Protein AF-A0ABD3ZC50-F1 (afdb_monomer_lite)

Organism: NCBI:txid910996

Radius of gyration: 22.33 Å; chains: 1; bounding box: 32×46×67 Å

Structure (mmCIF, N/CA/C/O backbone):
data_AF-A0ABD3ZC50-F1
#
_entry.id   AF-A0ABD3ZC50-F1
#
loop_
_atom_site.group_PDB
_atom_site.id
_atom_site.type_symbol
_atom_site.label_atom_id
_atom_site.label_alt_id
_atom_site.label_comp_id
_atom_site.label_asym_id
_atom_site.label_entity_id
_atom_site.label_seq_id
_atom_site.pdbx_PDB_ins_code
_atom_site.Cartn_x
_atom_site.Cartn_y
_atom_site.Cartn_z
_atom_site.occupancy
_atom_site.B_iso_or_equiv
_atom_site.auth_seq_id
_atom_site.auth_comp_id
_atom_site.auth_asym_id
_atom_site.auth_atom_id
_atom_site.pdbx_PDB_model_num
ATOM 1 N N . MET A 1 1 ? -7.379 30.663 51.804 1.00 55.25 1 MET A N 1
ATOM 2 C CA . MET A 1 1 ? -6.835 29.500 51.074 1.00 55.25 1 MET A CA 1
ATOM 3 C C . MET A 1 1 ? -7.952 28.912 50.213 1.00 55.25 1 MET A C 1
ATOM 5 O O . MET A 1 1 ? -8.498 27.890 50.577 1.00 55.25 1 MET A O 1
ATOM 9 N N . LEU A 1 2 ? -8.355 29.612 49.142 1.00 54.66 2 LEU A N 1
ATOM 10 C CA . LEU A 1 2 ? -9.411 29.169 48.205 1.00 54.66 2 LEU A CA 1
ATOM 11 C C . LEU A 1 2 ? -8.852 28.818 46.813 1.00 54.66 2 LEU A C 1
ATOM 13 O O . LEU A 1 2 ? -9.570 28.305 45.966 1.00 54.66 2 LEU A O 1
ATOM 17 N N . GLU A 1 3 ? -7.577 29.123 46.567 1.00 60.81 3 GLU A N 1
ATOM 18 C CA . GLU A 1 3 ? -6.953 28.989 45.247 1.00 60.81 3 GLU A CA 1
ATOM 19 C C . GLU A 1 3 ? -6.513 27.549 44.955 1.00 60.81 3 GLU A C 1
ATOM 21 O O . GLU A 1 3 ? -6.451 27.152 43.797 1.00 60.81 3 GLU A O 1
ATOM 26 N N . THR A 1 4 ? -6.239 26.747 45.989 1.00 60.69 4 THR A N 1
ATOM 27 C CA . THR A 1 4 ? -5.780 25.358 45.840 1.00 60.69 4 THR A CA 1
ATOM 28 C C . THR A 1 4 ? -6.897 24.424 45.403 1.00 60.69 4 THR A C 1
ATOM 30 O O . THR A 1 4 ? -6.677 23.607 44.516 1.00 60.69 4 THR A O 1
ATOM 33 N N . ASP A 1 5 ? -8.097 24.588 45.958 1.00 66.88 5 ASP A N 1
ATOM 34 C CA . ASP A 1 5 ? -9.252 23.748 45.621 1.00 66.88 5 ASP A CA 1
ATOM 35 C C . ASP A 1 5 ? -9.752 24.083 44.210 1.00 66.88 5 ASP A C 1
ATOM 37 O O . ASP A 1 5 ? -10.068 23.201 43.417 1.00 66.88 5 ASP A O 1
ATOM 41 N N . GLN A 1 6 ? -9.703 25.368 43.847 1.00 69.81 6 GLN A N 1
ATOM 42 C CA . GLN A 1 6 ? -10.060 25.838 42.513 1.00 69.81 6 GLN A CA 1
ATOM 43 C C . GLN A 1 6 ? -9.045 25.386 41.449 1.00 69.81 6 GLN A C 1
ATOM 45 O O . GLN A 1 6 ? -9.429 25.038 40.334 1.00 69.81 6 GLN A O 1
ATOM 50 N N . ALA A 1 7 ? -7.753 25.351 41.789 1.00 75.12 7 ALA A N 1
ATOM 51 C CA . ALA A 1 7 ? -6.721 24.801 40.914 1.00 75.12 7 ALA A CA 1
ATOM 52 C C . ALA A 1 7 ? -6.851 23.277 40.756 1.00 75.12 7 ALA A C 1
ATOM 54 O O . ALA A 1 7 ? -6.588 22.759 39.671 1.00 75.12 7 ALA A O 1
ATOM 55 N N . TRP A 1 8 ? -7.295 22.577 41.804 1.00 76.00 8 TRP A N 1
ATOM 56 C CA . TRP A 1 8 ? -7.523 21.134 41.767 1.00 76.00 8 TRP A CA 1
ATOM 57 C C . TRP A 1 8 ? -8.704 20.765 40.861 1.00 76.00 8 TRP A C 1
ATOM 59 O O . TRP A 1 8 ? -8.558 19.911 39.993 1.00 76.00 8 TRP A O 1
ATOM 69 N N . GLU A 1 9 ? -9.821 21.495 40.940 1.00 78.75 9 GLU A N 1
ATOM 70 C CA . GLU A 1 9 ? -10.963 21.300 40.030 1.00 78.75 9 GLU A CA 1
ATOM 71 C C . GLU A 1 9 ? -10.614 21.557 38.554 1.00 78.75 9 GLU A C 1
ATOM 73 O O . GLU A 1 9 ? -11.159 20.924 37.646 1.00 78.75 9 GLU A O 1
ATOM 78 N N . VAL A 1 10 ? -9.730 22.524 38.283 1.00 78.94 10 VAL A N 1
ATOM 79 C CA . VAL A 1 10 ? -9.252 22.806 36.919 1.00 78.94 10 VAL A CA 1
ATOM 80 C C . VAL A 1 10 ? -8.348 21.679 36.427 1.00 78.94 10 VAL A C 1
ATOM 82 O O . VAL A 1 10 ? -8.438 21.297 35.260 1.00 78.94 10 VAL A O 1
ATOM 85 N N . PHE A 1 11 ? -7.506 21.135 37.307 1.00 77.31 11 PHE A N 1
ATOM 86 C CA . PHE A 1 11 ? -6.655 19.995 36.995 1.00 77.31 11 PHE A CA 1
ATOM 87 C C . PHE A 1 11 ? -7.489 18.749 36.669 1.0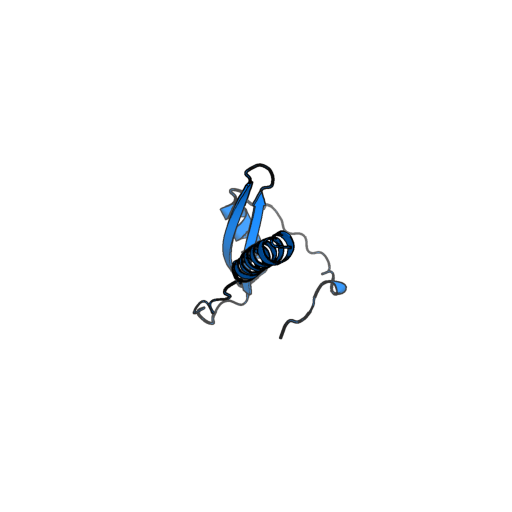0 77.31 11 PHE A C 1
ATOM 89 O O . PHE A 1 11 ? -7.284 18.160 35.611 1.00 77.31 11 PHE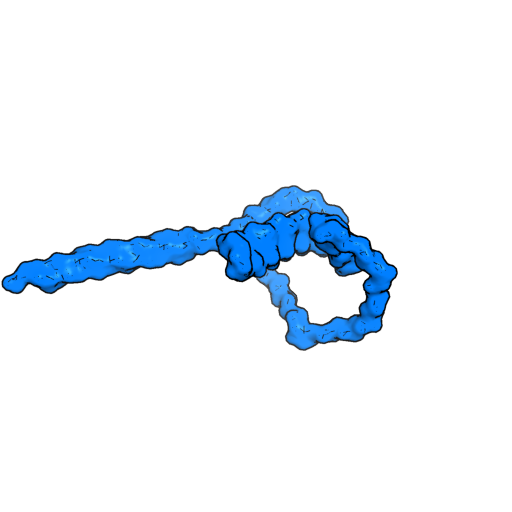 A O 1
ATOM 96 N N . GLU A 1 12 ? -8.493 18.426 37.489 1.00 80.94 12 GLU A N 1
ATOM 97 C CA . GLU A 1 12 ? -9.414 17.301 37.259 1.00 80.94 12 GLU A CA 1
ATOM 98 C C . GLU A 1 12 ? -10.156 17.431 35.919 1.00 80.94 12 GLU A C 1
ATOM 100 O O . GLU A 1 12 ? -10.206 16.488 35.134 1.00 80.94 12 GLU A O 1
ATOM 105 N N . LYS A 1 13 ? -10.645 18.631 35.574 1.00 82.19 13 LYS A N 1
ATOM 106 C CA . LYS A 1 13 ? -11.311 18.868 34.277 1.00 82.19 13 LYS A CA 1
ATOM 107 C C . LYS A 1 13 ? -10.376 18.709 33.078 1.00 82.19 13 LYS A C 1
ATOM 109 O O . LYS A 1 13 ? -10.815 18.277 32.011 1.00 82.19 13 LYS A O 1
ATOM 114 N N . LEU A 1 14 ? -9.107 19.090 33.218 1.00 80.81 14 LEU A N 1
ATOM 115 C CA . LEU A 1 14 ? -8.102 18.905 32.169 1.00 80.81 14 LEU A CA 1
ATOM 116 C C . LEU A 1 14 ? -7.712 17.432 32.022 1.00 80.81 14 LEU A C 1
ATOM 118 O O . LEU A 1 14 ? -7.523 16.967 30.898 1.00 80.81 14 LEU A O 1
ATOM 122 N N . GLU A 1 15 ? -7.629 16.710 33.136 1.00 77.75 15 GLU A N 1
ATOM 123 C CA . GLU A 1 15 ? -7.367 15.276 33.185 1.00 77.75 15 GLU A CA 1
ATOM 124 C C . GLU A 1 15 ? -8.502 14.489 32.509 1.00 77.75 15 GLU A C 1
ATOM 126 O O . GLU A 1 15 ? -8.249 13.742 31.561 1.00 77.75 15 GLU A O 1
ATOM 131 N N . ASP A 1 16 ? -9.756 14.766 32.874 1.00 77.38 16 ASP A N 1
ATOM 132 C CA . ASP A 1 16 ? -10.946 14.179 32.251 1.00 77.38 16 ASP A CA 1
ATOM 133 C C . ASP A 1 16 ? -11.010 14.467 30.746 1.00 77.38 16 ASP A C 1
ATOM 135 O O . ASP A 1 16 ? -11.322 13.580 29.947 1.00 77.38 16 ASP A O 1
ATOM 139 N N . PHE A 1 17 ? -10.673 15.690 30.318 1.00 76.25 17 PHE A N 1
ATOM 140 C CA . PHE A 1 1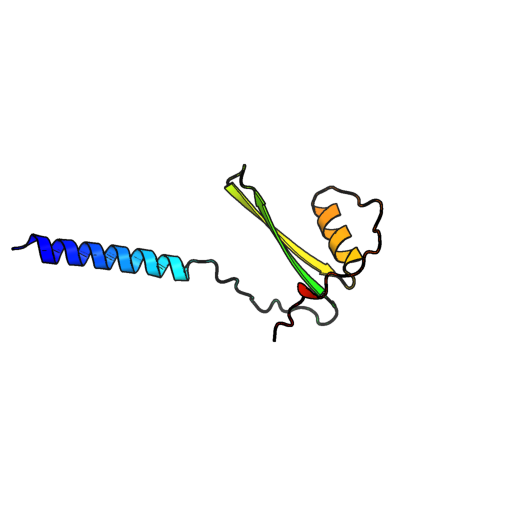7 ? -10.649 16.065 28.902 1.00 76.25 17 PHE A CA 1
ATOM 141 C C . PHE A 1 17 ? -9.518 15.374 2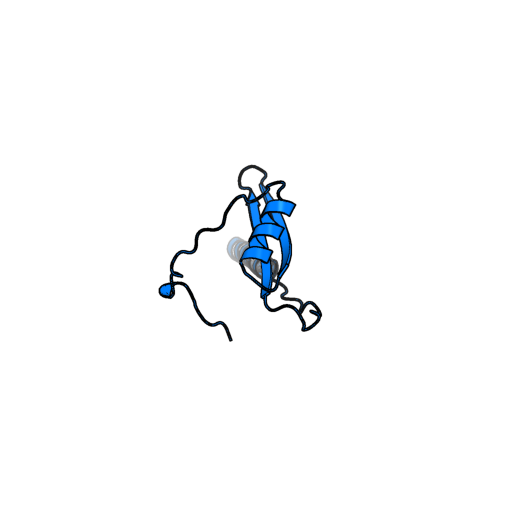8.123 1.00 76.25 17 PHE A C 1
ATOM 143 O O . PHE A 1 17 ? -9.715 14.977 26.971 1.00 76.25 17 PHE A O 1
ATOM 150 N N . TYR A 1 18 ? -8.341 15.208 28.735 1.00 72.06 18 TYR A N 1
ATOM 151 C CA . TYR A 1 18 ? -7.195 14.517 28.141 1.00 72.06 18 TYR A CA 1
ATOM 152 C C . TYR A 1 18 ? -7.430 13.001 28.035 1.00 72.06 18 TYR A C 1
ATOM 154 O O . TYR A 1 18 ? -7.141 12.405 26.994 1.00 72.06 18 TYR A O 1
ATOM 162 N N . PHE A 1 19 ? -8.010 12.368 29.060 1.00 71.69 19 PHE A N 1
ATOM 163 C CA . PHE A 1 19 ? -8.334 10.939 29.031 1.00 71.69 19 PHE A CA 1
ATOM 164 C C . PHE A 1 19 ? -9.524 10.619 28.127 1.00 71.69 19 PHE A C 1
ATOM 166 O O . PHE A 1 19 ? -9.428 9.697 27.318 1.00 71.69 19 PHE A O 1
ATOM 173 N N . SER A 1 20 ? -10.569 11.453 28.132 1.00 70.50 20 SER A N 1
ATOM 174 C CA . SER A 1 20 ? -11.684 11.335 27.179 1.00 70.50 20 SER A CA 1
ATOM 175 C C . SER A 1 20 ? -11.234 11.486 25.719 1.00 70.50 20 SER A C 1
ATOM 177 O O . SER A 1 20 ? -11.885 10.977 24.807 1.00 70.50 20 SER A O 1
ATOM 179 N N . GLN A 1 21 ? -10.123 12.193 25.470 1.00 60.88 21 GLN A N 1
ATOM 180 C CA . GLN A 1 21 ? -9.497 12.269 24.147 1.00 60.88 21 GLN A CA 1
ATOM 181 C C . GLN A 1 21 ? -8.689 11.020 23.782 1.00 60.88 21 GLN A C 1
ATOM 183 O O . GLN A 1 21 ? -8.622 10.685 22.602 1.00 60.88 21 GLN A O 1
ATOM 188 N N . LYS A 1 22 ? -8.104 10.307 24.752 1.00 56.75 22 LYS A N 1
ATOM 189 C CA . LYS A 1 22 ? -7.394 9.040 24.503 1.00 56.75 22 LYS A CA 1
ATOM 190 C C . LYS A 1 22 ? -8.347 7.930 24.051 1.00 56.75 22 LYS A C 1
ATOM 192 O O . LYS A 1 22 ? -8.010 7.199 23.118 1.00 56.75 22 LYS A O 1
ATOM 197 N N . ASP A 1 23 ? -9.554 7.891 24.611 1.00 54.94 23 ASP A N 1
ATOM 198 C CA . ASP A 1 23 ? -10.629 6.983 24.173 1.00 54.94 23 ASP A CA 1
ATOM 199 C C . ASP A 1 23 ? -11.277 7.417 22.845 1.00 54.94 23 ASP A C 1
ATOM 201 O O . ASP A 1 23 ? -11.958 6.630 22.192 1.00 54.94 23 ASP A O 1
ATOM 205 N N . LYS A 1 24 ? -11.021 8.663 22.418 1.00 49.22 24 LYS A N 1
ATOM 206 C CA . LYS A 1 24 ? -11.307 9.201 21.078 1.00 49.22 24 LYS A CA 1
ATOM 207 C C . LYS A 1 24 ? -10.069 9.282 20.186 1.00 49.22 24 LYS A C 1
ATOM 209 O O . LYS A 1 24 ? -10.078 9.983 19.172 1.00 49.22 24 LYS A O 1
ATOM 214 N N . SER A 1 25 ? -9.021 8.511 20.478 1.00 45.88 25 SER A N 1
ATOM 215 C CA . SER A 1 25 ? -8.333 7.925 19.334 1.00 45.88 25 SER A CA 1
ATOM 216 C C . SER A 1 25 ? -9.416 7.182 18.547 1.00 45.88 25 SER A C 1
ATOM 218 O O . SER A 1 25 ? -10.291 6.582 19.176 1.00 45.88 25 SER A O 1
ATOM 220 N N . PRO A 1 26 ? -9.453 7.228 17.206 1.00 49.06 26 PRO A N 1
ATOM 221 C CA . PRO A 1 26 ? -10.104 6.140 16.523 1.00 49.06 26 PRO A CA 1
ATOM 222 C C . PRO A 1 26 ? -9.355 4.913 17.035 1.00 49.06 26 PRO A C 1
ATOM 224 O O . PRO A 1 26 ? -8.250 4.608 16.573 1.00 49.06 26 PRO A O 1
ATOM 227 N N . SER A 1 27 ? -9.952 4.217 18.016 1.00 45.09 27 SER A N 1
ATOM 228 C CA . SER A 1 27 ? -9.861 2.780 18.054 1.00 45.09 27 SER A CA 1
ATOM 229 C C . SER A 1 27 ? -9.964 2.439 16.588 1.00 45.09 27 SER A C 1
ATOM 231 O O . SER A 1 27 ? -10.887 2.852 15.876 1.00 45.09 27 SER A O 1
ATOM 233 N N . THR A 1 28 ? -8.894 1.855 16.068 1.00 49.31 28 THR A N 1
ATOM 234 C CA . THR A 1 28 ? -9.052 1.094 14.857 1.00 49.31 28 THR A CA 1
ATOM 235 C C . THR A 1 28 ? -10.052 0.047 15.298 1.00 49.31 28 THR A C 1
ATOM 237 O O . THR A 1 28 ? -9.675 -0.978 15.856 1.00 49.31 28 THR A O 1
ATOM 240 N N . ASP A 1 29 ? -11.334 0.387 15.171 1.00 42.84 29 ASP A N 1
ATOM 241 C CA . ASP A 1 29 ? -12.430 -0.523 15.101 1.00 42.84 29 ASP A CA 1
ATOM 242 C C . ASP A 1 29 ? -12.035 -1.321 13.879 1.00 42.84 29 ASP A C 1
ATOM 244 O O . ASP A 1 29 ? -12.405 -1.050 12.737 1.00 42.84 29 ASP A O 1
ATOM 248 N N . VAL A 1 30 ? -11.242 -2.351 14.153 1.00 52.91 30 VAL A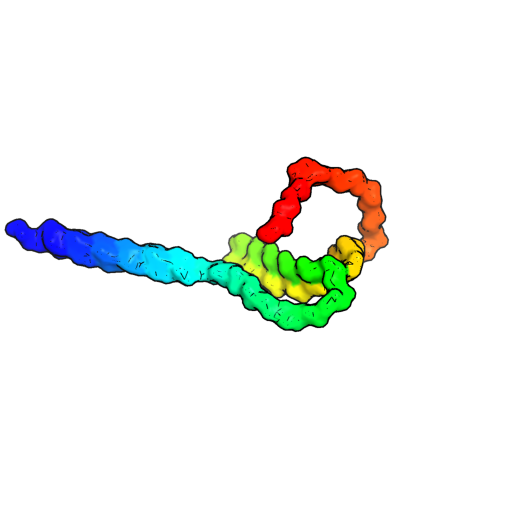 N 1
ATOM 249 C CA . VAL A 1 30 ? -11.382 -3.631 13.514 1.00 52.91 30 VAL A CA 1
ATOM 250 C C . VAL A 1 30 ? -12.797 -4.065 13.887 1.00 52.91 30 VAL A C 1
ATOM 252 O O . VAL A 1 30 ? -13.015 -4.993 14.656 1.00 52.91 30 VAL A O 1
ATOM 255 N N . THR A 1 31 ? -13.792 -3.346 13.358 1.00 45.12 31 THR A N 1
ATOM 256 C CA . THR A 1 31 ? -15.052 -3.951 13.009 1.00 45.12 31 THR A CA 1
ATOM 257 C C . THR A 1 31 ? -14.611 -5.203 12.272 1.00 45.12 31 THR A C 1
ATOM 259 O O . THR A 1 31 ? -13.829 -5.096 11.315 1.00 45.12 31 THR A O 1
ATOM 262 N N . PRO A 1 32 ? -14.970 -6.404 12.751 1.00 50.81 32 PRO A N 1
ATOM 263 C CA . PRO A 1 32 ? -14.790 -7.583 11.942 1.00 50.81 32 PRO A CA 1
ATOM 264 C C . PRO A 1 32 ? -15.717 -7.355 10.754 1.00 50.81 32 PRO A C 1
ATOM 266 O O . PRO A 1 32 ? -16.905 -7.662 10.803 1.00 50.81 32 PRO A O 1
ATOM 269 N N . ILE A 1 33 ? -15.182 -6.706 9.712 1.00 53.06 33 ILE A N 1
ATOM 270 C CA . ILE A 1 33 ? -15.788 -6.632 8.398 1.00 53.06 33 ILE A CA 1
ATOM 271 C C . ILE A 1 33 ? -16.16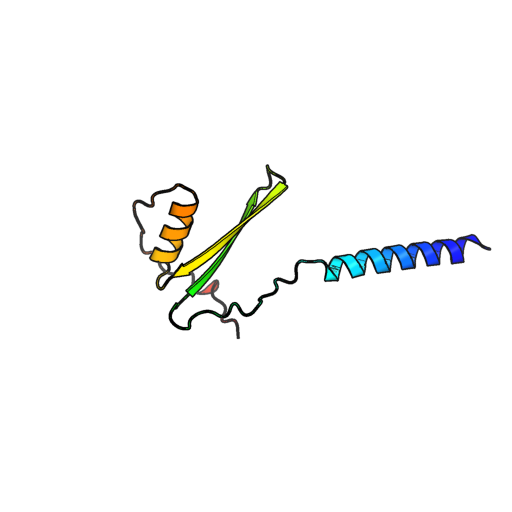2 -8.072 8.126 1.00 53.06 33 ILE A C 1
ATOM 273 O O . ILE A 1 33 ? -15.281 -8.938 8.122 1.00 53.06 33 ILE A O 1
ATOM 277 N N . SER A 1 34 ? -17.460 -8.319 7.971 1.00 57.31 34 SER A N 1
ATOM 278 C CA . SER A 1 34 ? -18.019 -9.572 7.494 1.00 57.31 34 SER A CA 1
ATOM 279 C C . SER A 1 34 ? -17.391 -9.839 6.129 1.00 57.31 34 SER A C 1
ATOM 281 O O . SER A 1 34 ? -17.859 -9.416 5.074 1.00 57.31 34 SER A O 1
ATOM 283 N N . THR A 1 35 ? -16.206 -10.432 6.160 1.00 53.59 35 THR A N 1
ATOM 284 C CA . THR A 1 35 ? -15.364 -10.602 4.994 1.00 53.59 35 THR A CA 1
ATOM 285 C C . THR A 1 35 ? -15.791 -11.933 4.397 1.00 53.59 35 THR A C 1
ATOM 287 O O . THR A 1 35 ? -15.717 -12.947 5.091 1.00 53.59 35 THR A O 1
ATOM 290 N N . PRO A 1 36 ? -16.282 -11.974 3.143 1.00 56.75 36 PRO A N 1
ATOM 291 C CA . PRO A 1 36 ? -16.424 -13.239 2.440 1.00 56.75 36 PRO A CA 1
ATOM 292 C C . PRO A 1 36 ? -15.076 -13.962 2.504 1.00 56.75 36 PRO A C 1
ATOM 294 O O . PRO A 1 36 ? -14.042 -13.359 2.211 1.00 56.75 36 PRO A O 1
ATOM 297 N N . ALA A 1 37 ? -15.106 -15.221 2.937 1.00 62.59 37 ALA A N 1
ATOM 298 C CA . ALA A 1 37 ? -13.949 -16.025 3.341 1.00 62.59 37 ALA A CA 1
ATOM 299 C C . ALA A 1 37 ? -12.940 -16.343 2.216 1.00 62.59 37 ALA A C 1
ATOM 301 O O . ALA A 1 37 ? -12.023 -17.130 2.426 1.00 62.59 37 ALA A O 1
ATOM 302 N N . ASP A 1 38 ? -13.111 -15.761 1.029 1.00 76.31 38 ASP A N 1
ATOM 303 C CA . ASP A 1 38 ? -12.458 -16.207 -0.203 1.00 76.31 38 ASP A CA 1
ATOM 304 C C . ASP A 1 38 ? -11.206 -15.395 -0.586 1.00 76.31 38 ASP A C 1
ATOM 306 O O . ASP A 1 38 ? -10.511 -15.737 -1.532 1.00 76.31 38 ASP A O 1
ATOM 310 N N . ALA A 1 39 ? -10.878 -14.322 0.145 1.00 69.38 39 ALA A N 1
ATOM 311 C CA . ALA A 1 39 ? -9.685 -13.517 -0.137 1.00 69.38 39 ALA A CA 1
ATOM 312 C C . ALA A 1 39 ? -8.517 -13.887 0.788 1.00 69.38 39 ALA A C 1
ATOM 314 O O . ALA A 1 39 ? -8.660 -13.896 2.013 1.00 69.38 39 ALA A O 1
ATOM 315 N N . ARG A 1 40 ? -7.325 -14.118 0.216 1.00 80.75 40 ARG A N 1
ATOM 316 C CA . ARG A 1 40 ? -6.123 -14.467 1.005 1.00 80.75 40 ARG A CA 1
ATOM 317 C C . ARG A 1 40 ? -5.584 -13.299 1.835 1.00 80.75 40 ARG A C 1
ATOM 319 O O . ARG A 1 40 ? -5.015 -13.521 2.904 1.00 80.75 40 ARG A O 1
ATOM 326 N N . TYR A 1 41 ? -5.717 -12.071 1.338 1.00 80.62 41 TYR A N 1
ATOM 327 C CA . TYR A 1 41 ? -5.199 -10.875 1.992 1.00 80.62 41 TYR A CA 1
ATOM 328 C C . TYR A 1 41 ? -6.267 -9.779 2.063 1.00 80.62 41 TYR A C 1
ATOM 330 O O . TYR A 1 41 ? -6.845 -9.386 1.048 1.00 80.62 41 TYR A O 1
ATOM 338 N N . ASN A 1 42 ? -6.457 -9.235 3.265 1.00 80.75 42 ASN A N 1
ATOM 339 C CA . ASN A 1 42 ? -7.177 -7.985 3.495 1.00 80.75 42 ASN A CA 1
ATOM 340 C C . ASN A 1 42 ? -6.155 -6.864 3.668 1.00 80.75 42 ASN A C 1
ATOM 342 O O . ASN A 1 42 ? -5.198 -7.018 4.430 1.00 80.75 42 ASN A O 1
ATOM 346 N N . VAL A 1 43 ? -6.338 -5.755 2.955 1.00 79.06 43 VAL A N 1
ATOM 347 C CA . VAL A 1 43 ? -5.362 -4.664 2.931 1.00 79.06 43 VAL A CA 1
ATOM 348 C C . VAL A 1 43 ? -6.059 -3.344 3.216 1.00 79.06 43 VAL A C 1
ATOM 350 O O . VAL A 1 43 ? -7.014 -2.974 2.538 1.00 79.06 43 VAL A O 1
ATOM 353 N N . LYS A 1 44 ? -5.545 -2.633 4.221 1.00 82.56 44 LYS A N 1
ATOM 354 C CA . LYS A 1 44 ? -5.911 -1.258 4.558 1.00 82.56 44 LYS A CA 1
ATOM 355 C C . LYS A 1 44 ? -4.681 -0.387 4.344 1.00 82.56 44 LYS A C 1
ATOM 357 O O . LYS A 1 44 ? -3.642 -0.630 4.955 1.00 82.56 44 LYS A O 1
ATOM 362 N N . VAL A 1 45 ? -4.790 0.591 3.453 1.00 83.56 45 VAL A N 1
ATOM 363 C CA . VAL A 1 45 ? -3.737 1.574 3.183 1.00 83.56 45 VAL A CA 1
ATOM 364 C C . VAL A 1 45 ? -4.202 2.912 3.723 1.00 83.56 45 VAL A C 1
ATOM 366 O O . VAL A 1 45 ? -5.290 3.371 3.389 1.00 83.56 45 VAL A O 1
ATOM 369 N N . ILE A 1 46 ? -3.370 3.528 4.556 1.00 82.81 46 ILE A N 1
ATOM 370 C CA . ILE A 1 46 ? -3.628 4.851 5.114 1.00 82.81 46 ILE A CA 1
ATOM 371 C C . ILE A 1 46 ? -2.513 5.770 4.622 1.00 82.81 46 ILE A C 1
ATOM 373 O O . ILE A 1 46 ? -1.337 5.520 4.887 1.00 82.81 46 ILE A O 1
ATOM 377 N N . ILE A 1 47 ? -2.881 6.801 3.865 1.00 82.50 47 ILE A N 1
ATOM 378 C CA . ILE A 1 47 ? -1.959 7.804 3.329 1.00 82.50 47 ILE A CA 1
ATOM 379 C C . ILE A 1 47 ? -2.163 9.075 4.139 1.00 82.50 47 ILE A C 1
ATOM 381 O O . ILE A 1 47 ? -3.246 9.653 4.107 1.00 82.50 47 ILE A O 1
ATOM 385 N N . HIS A 1 48 ? -1.139 9.499 4.877 1.00 78.81 48 HIS A N 1
ATOM 386 C CA . HIS A 1 48 ? -1.158 10.769 5.601 1.00 78.81 48 HIS A CA 1
ATOM 387 C C . HIS A 1 48 ? -0.494 11.834 4.735 1.00 78.81 48 HIS A C 1
ATOM 389 O O . HIS A 1 48 ? 0.698 11.731 4.438 1.00 78.81 48 HIS A O 1
ATOM 395 N N . ASP A 1 49 ? -1.263 12.840 4.328 1.00 78.88 49 ASP A N 1
ATOM 396 C CA . ASP A 1 49 ? -0.733 13.992 3.615 1.00 78.88 49 ASP A CA 1
ATOM 397 C C . ASP A 1 49 ? -0.472 15.130 4.608 1.00 78.88 49 ASP A C 1
ATOM 399 O O . ASP A 1 49 ? -1.384 15.826 5.064 1.00 78.88 49 ASP A O 1
ATOM 403 N N . ASN A 1 50 ? 0.806 15.319 4.936 1.00 77.00 50 ASN A N 1
ATOM 404 C CA . ASN A 1 50 ? 1.249 16.384 5.834 1.00 77.00 50 ASN A CA 1
ATOM 405 C C . ASN A 1 50 ? 1.032 17.785 5.240 1.00 77.00 50 ASN A C 1
ATOM 407 O O . ASN A 1 50 ? 1.023 18.758 5.989 1.00 77.00 50 ASN A O 1
ATOM 411 N N . TRP A 1 51 ? 0.879 17.905 3.918 1.00 69.88 51 TRP A N 1
ATOM 412 C CA . TRP A 1 51 ? 0.654 19.180 3.244 1.00 69.88 51 TRP A CA 1
ATOM 413 C C . TRP A 1 51 ? -0.814 19.612 3.312 1.00 69.88 51 TRP A C 1
ATOM 415 O O . TRP A 1 51 ? -1.095 20.793 3.501 1.00 69.88 51 TRP A O 1
ATOM 425 N N . MET A 1 52 ? -1.757 18.671 3.187 1.00 62.38 52 MET A N 1
ATOM 426 C CA . MET A 1 52 ? -3.200 18.968 3.187 1.00 62.38 52 MET A CA 1
ATOM 427 C C . MET A 1 52 ? -3.895 18.752 4.539 1.00 62.38 52 MET A C 1
ATOM 429 O O . MET A 1 52 ? -5.093 19.006 4.653 1.00 62.38 52 MET A O 1
ATOM 433 N N . GLY A 1 53 ? -3.168 18.305 5.570 1.00 60.78 53 GLY A N 1
ATOM 434 C CA . GLY A 1 53 ? -3.716 18.123 6.920 1.00 60.78 53 GLY A CA 1
ATOM 435 C C . GLY A 1 53 ? -4.805 17.048 7.002 1.00 60.78 53 GLY A C 1
ATOM 436 O O . GLY A 1 53 ? -5.650 17.099 7.893 1.00 60.78 53 GLY A O 1
ATOM 437 N N . GLY A 1 54 ? -4.798 16.092 6.068 1.00 74.00 54 GLY A N 1
ATOM 438 C CA . GLY A 1 54 ? -5.812 15.049 5.928 1.00 74.00 54 GLY A CA 1
ATOM 439 C C . GLY A 1 54 ? -5.209 13.671 5.654 1.00 74.00 54 GLY A C 1
ATOM 440 O O . GLY A 1 54 ? -4.049 13.538 5.260 1.00 74.00 54 GLY A O 1
ATOM 441 N N . GLY A 1 55 ? -6.014 12.632 5.883 1.00 74.56 55 GLY A N 1
ATOM 442 C CA . GLY A 1 55 ? -5.671 11.245 5.584 1.00 74.56 55 GLY A CA 1
ATOM 443 C C . GLY A 1 55 ? -6.627 10.650 4.556 1.00 74.56 55 GLY A C 1
ATOM 444 O O . GLY A 1 55 ? -7.832 10.889 4.626 1.00 74.56 55 GLY A O 1
ATOM 445 N N . ILE A 1 56 ? -6.099 9.869 3.618 1.00 78.19 56 ILE A N 1
ATOM 446 C CA . ILE A 1 56 ? -6.905 9.062 2.695 1.00 78.19 56 ILE A CA 1
ATOM 447 C C . ILE A 1 56 ? -6.806 7.604 3.138 1.00 78.19 56 ILE A C 1
ATOM 449 O O . ILE A 1 56 ? -5.705 7.080 3.322 1.00 78.19 56 ILE A O 1
ATOM 453 N N . GLU A 1 57 ? -7.956 6.951 3.297 1.00 80.75 57 GLU A N 1
ATOM 454 C CA . GLU A 1 57 ? -8.048 5.515 3.556 1.00 80.75 57 GLU A CA 1
ATOM 455 C C . GLU A 1 57 ? -8.498 4.780 2.290 1.00 80.75 57 GLU A C 1
ATOM 457 O O . GLU A 1 57 ? -9.519 5.114 1.689 1.00 80.75 57 GLU A O 1
ATOM 462 N N . LEU A 1 58 ? -7.734 3.760 1.901 1.00 80.88 58 LEU A N 1
ATOM 463 C CA . LEU A 1 58 ? -8.053 2.854 0.802 1.00 80.88 58 LEU A CA 1
ATOM 464 C C . LEU A 1 58 ? -8.197 1.439 1.364 1.00 80.88 58 LEU A C 1
ATOM 466 O O . LEU A 1 58 ? -7.299 0.925 2.040 1.00 80.88 58 LEU A O 1
ATOM 470 N N . LEU A 1 59 ? -9.328 0.805 1.064 1.00 82.00 59 LEU A N 1
ATOM 471 C CA . LEU A 1 59 ? -9.635 -0.562 1.470 1.00 82.00 59 LEU A CA 1
ATOM 472 C C . LEU A 1 59 ? -9.677 -1.462 0.243 1.00 82.00 59 LEU A C 1
ATOM 474 O O . LEU A 1 59 ? -10.361 -1.166 -0.733 1.00 82.00 59 LEU A O 1
ATOM 478 N N . GLY A 1 60 ? -8.969 -2.585 0.315 1.00 78.94 60 GLY A N 1
ATOM 479 C CA . GLY A 1 60 ? -8.866 -3.514 -0.798 1.00 78.94 60 GLY A CA 1
ATOM 480 C C . GLY A 1 60 ? -8.707 -4.962 -0.361 1.00 78.94 60 GLY A C 1
ATOM 481 O O . GLY A 1 60 ? -8.372 -5.281 0.783 1.00 78.94 60 GLY A O 1
ATOM 482 N N . LYS A 1 61 ? -8.944 -5.852 -1.321 1.00 81.88 61 LYS A N 1
ATOM 483 C CA . LYS A 1 61 ? -8.746 -7.297 -1.193 1.00 81.88 61 LYS A CA 1
ATOM 484 C C . LYS A 1 61 ? -7.873 -7.784 -2.336 1.00 81.88 61 LYS A C 1
ATOM 486 O O . LYS A 1 61 ? -7.883 -7.204 -3.420 1.00 81.88 61 LYS A O 1
ATOM 491 N N . GLY A 1 62 ? -7.143 -8.864 -2.107 1.00 84.06 62 GLY A N 1
ATOM 492 C CA . GLY A 1 62 ? -6.423 -9.529 -3.180 1.00 84.06 62 GLY A CA 1
ATOM 493 C C . GLY A 1 62 ? -5.790 -10.835 -2.743 1.00 84.06 62 GLY A C 1
ATOM 494 O O . GLY A 1 62 ? -5.582 -11.083 -1.558 1.00 84.06 62 GLY A O 1
ATOM 495 N N . ASP A 1 63 ? -5.434 -11.651 -3.729 1.00 86.00 63 ASP A N 1
ATOM 496 C CA . ASP A 1 63 ? -4.904 -12.999 -3.479 1.00 86.00 63 ASP A CA 1
ATOM 497 C C . ASP A 1 63 ? -3.387 -13.080 -3.628 1.00 86.00 63 ASP A C 1
ATOM 499 O O . ASP A 1 63 ? -2.746 -14.060 -3.244 1.00 86.00 63 ASP A O 1
ATOM 503 N N . THR A 1 64 ? -2.788 -12.015 -4.163 1.00 85.62 64 THR A N 1
ATOM 504 C CA . THR A 1 64 ? -1.343 -11.856 -4.302 1.00 85.62 64 THR A CA 1
ATOM 505 C C . THR A 1 64 ? -0.938 -10.424 -3.973 1.00 85.62 64 THR A C 1
ATOM 507 O O . THR A 1 64 ? -1.683 -9.479 -4.237 1.00 85.62 64 THR A O 1
ATOM 510 N N . PHE A 1 65 ? 0.289 -10.239 -3.477 1.00 84.38 65 PHE A N 1
ATOM 511 C CA . PHE A 1 65 ? 0.853 -8.902 -3.257 1.00 84.38 65 PHE A CA 1
ATOM 512 C C . PHE A 1 65 ? 0.873 -8.061 -4.542 1.00 84.38 65 PHE A C 1
ATOM 514 O O . PHE A 1 65 ? 0.640 -6.858 -4.510 1.00 84.38 65 PHE A O 1
ATOM 521 N N . ARG A 1 66 ? 1.094 -8.702 -5.697 1.00 86.19 66 ARG A N 1
ATOM 522 C CA . ARG A 1 66 ? 1.061 -8.031 -6.998 1.00 86.19 66 ARG A CA 1
ATOM 523 C C . ARG A 1 66 ? -0.330 -7.480 -7.315 1.00 86.19 66 ARG A C 1
ATOM 525 O O . ARG A 1 66 ? -0.414 -6.362 -7.810 1.00 86.19 66 ARG A O 1
ATOM 532 N N . ALA A 1 67 ? -1.401 -8.228 -7.047 1.00 87.12 67 ALA A N 1
ATOM 533 C CA . ALA A 1 67 ? -2.768 -7.745 -7.256 1.00 87.12 67 ALA A CA 1
ATOM 534 C C . ALA A 1 67 ? -3.074 -6.547 -6.346 1.00 87.12 67 ALA A C 1
ATOM 536 O O . ALA A 1 67 ? -3.552 -5.526 -6.827 1.00 87.12 67 ALA A O 1
ATOM 537 N N . ILE A 1 68 ? -2.683 -6.642 -5.071 1.00 89.19 68 ILE A N 1
ATOM 538 C CA . ILE A 1 68 ? -2.812 -5.558 -4.089 1.00 89.19 68 ILE A CA 1
ATOM 539 C C . ILE A 1 68 ? -2.104 -4.289 -4.576 1.00 89.19 68 ILE A C 1
ATOM 541 O O . ILE A 1 68 ? -2.718 -3.232 -4.675 1.00 89.19 68 ILE A O 1
ATOM 545 N N . ALA A 1 69 ? -0.817 -4.395 -4.917 1.00 88.19 69 ALA A N 1
ATOM 546 C CA . ALA A 1 69 ? -0.017 -3.252 -5.343 1.00 88.19 69 ALA A CA 1
ATOM 547 C C . ALA A 1 69 ? -0.534 -2.626 -6.650 1.00 88.19 69 ALA A C 1
ATOM 549 O O . ALA A 1 69 ? -0.516 -1.406 -6.785 1.00 88.19 69 ALA A O 1
ATOM 550 N N . ASN A 1 70 ? -1.019 -3.439 -7.600 1.00 91.00 70 ASN A N 1
ATOM 551 C CA . ASN A 1 70 ? -1.648 -2.921 -8.819 1.00 91.00 70 ASN A CA 1
ATOM 552 C C . ASN A 1 70 ? -2.960 -2.189 -8.535 1.00 91.00 70 ASN A C 1
ATOM 554 O O . ASN A 1 70 ? -3.174 -1.133 -9.125 1.00 91.00 70 ASN A O 1
ATOM 558 N N . GLY A 1 71 ? -3.804 -2.731 -7.652 1.00 89.62 71 GLY A N 1
ATOM 559 C CA . GLY A 1 71 ? -5.055 -2.095 -7.238 1.00 89.62 71 GLY A CA 1
ATOM 560 C C . GLY A 1 71 ? -4.797 -0.710 -6.656 1.00 89.62 71 GLY A C 1
ATOM 561 O O . GLY A 1 71 ? -5.200 0.280 -7.251 1.00 89.62 71 GLY A O 1
ATOM 562 N N . ILE A 1 72 ? -3.982 -0.639 -5.597 1.00 89.75 72 ILE A N 1
ATOM 563 C CA . ILE A 1 72 ? -3.645 0.625 -4.920 1.00 89.75 72 ILE A CA 1
ATOM 564 C C . ILE A 1 72 ? -3.046 1.644 -5.897 1.00 89.75 72 ILE A C 1
ATOM 566 O O . ILE A 1 72 ? -3.407 2.816 -5.875 1.00 89.75 72 ILE A O 1
ATOM 570 N N . ALA A 1 73 ? -2.122 1.215 -6.764 1.00 91.19 73 ALA A N 1
ATOM 571 C CA . ALA A 1 73 ? -1.513 2.118 -7.734 1.00 91.19 73 ALA A CA 1
ATOM 572 C C . ALA A 1 73 ? -2.545 2.666 -8.731 1.00 91.19 73 ALA A C 1
ATOM 574 O O . ALA A 1 73 ? -2.531 3.861 -9.015 1.00 91.19 73 ALA A O 1
ATOM 575 N N . THR A 1 74 ? -3.449 1.813 -9.219 1.00 92.00 74 THR A N 1
ATOM 576 C CA . THR A 1 74 ? -4.496 2.206 -10.175 1.00 92.00 74 THR A CA 1
ATOM 577 C C . THR A 1 74 ? -5.512 3.144 -9.529 1.00 92.00 74 THR A C 1
ATOM 579 O O . THR A 1 74 ? -5.879 4.138 -10.152 1.00 92.00 74 THR A O 1
ATOM 582 N N . ASP A 1 75 ? -5.892 2.896 -8.272 1.00 89.19 75 ASP A N 1
ATOM 583 C CA . ASP A 1 75 ? -6.791 3.763 -7.496 1.00 89.19 75 ASP A CA 1
ATOM 584 C C . ASP A 1 75 ? -6.202 5.169 -7.300 1.00 89.19 75 ASP A C 1
ATOM 586 O O . ASP A 1 75 ? -6.927 6.160 -7.262 1.00 89.19 75 ASP A O 1
ATOM 590 N N . LEU A 1 76 ? -4.871 5.269 -7.244 1.00 88.31 76 LEU A N 1
ATOM 591 C CA . LEU A 1 76 ? -4.133 6.533 -7.181 1.00 88.31 76 LEU A CA 1
ATOM 592 C C . LEU A 1 76 ? -3.821 7.138 -8.563 1.00 88.31 76 LEU A C 1
ATOM 594 O O . LEU A 1 76 ? -3.106 8.136 -8.644 1.00 88.31 76 LEU A O 1
ATOM 598 N N . GLY A 1 77 ? -4.328 6.555 -9.655 1.00 90.56 77 GLY A N 1
ATOM 599 C CA . GLY A 1 77 ? -4.143 7.061 -11.019 1.00 90.56 77 GLY A CA 1
ATOM 600 C C . GLY A 1 77 ? -2.831 6.648 -11.695 1.00 90.56 77 GLY A C 1
ATOM 601 O O . GLY A 1 77 ? -2.463 7.213 -12.726 1.00 90.56 77 GLY A O 1
ATOM 602 N N . TYR A 1 78 ? -2.121 5.657 -11.156 1.00 91.31 78 TYR A N 1
ATOM 603 C CA . TYR A 1 78 ? -0.871 5.142 -11.712 1.00 91.31 78 TYR A CA 1
ATOM 604 C C . TYR A 1 78 ? -1.065 3.776 -12.365 1.00 91.31 78 TYR A C 1
ATOM 606 O O . TYR A 1 78 ? -1.795 2.921 -11.875 1.00 91.31 78 TYR A O 1
ATOM 614 N N . LYS A 1 79 ? -0.329 3.523 -13.452 1.00 92.88 79 LYS A N 1
ATOM 615 C CA . LYS A 1 79 ? -0.248 2.198 -14.075 1.00 92.88 79 LYS A CA 1
ATOM 616 C C . LYS A 1 79 ? 1.135 1.593 -13.834 1.00 92.88 79 LYS A C 1
ATOM 618 O O . LYS A 1 79 ? 2.097 2.028 -14.472 1.00 92.88 79 LYS A O 1
ATOM 623 N N . PRO A 1 80 ? 1.265 0.590 -12.950 1.00 88.12 80 PRO A N 1
ATOM 624 C CA . PRO A 1 80 ? 2.541 -0.079 -12.730 1.00 88.12 80 PRO A CA 1
ATOM 625 C C . PRO A 1 80 ? 3.028 -0.758 -14.011 1.00 88.12 80 PRO A C 1
ATOM 627 O O . PRO A 1 80 ? 2.263 -1.442 -14.691 1.00 88.12 80 PRO A O 1
ATOM 630 N N . HIS A 1 81 ? 4.310 -0.591 -14.339 1.00 89.19 81 HIS A N 1
ATOM 631 C CA . HIS A 1 81 ? 4.896 -1.173 -15.549 1.00 89.19 81 HIS A CA 1
ATOM 632 C C . HIS A 1 81 ? 5.550 -2.542 -15.297 1.00 89.19 81 HIS A C 1
ATOM 634 O O . HIS A 1 81 ? 5.373 -3.465 -16.089 1.00 89.19 81 HIS A O 1
ATOM 640 N N . ALA A 1 82 ? 6.273 -2.705 -14.184 1.00 88.75 82 ALA A N 1
ATOM 641 C CA . ALA A 1 82 ? 6.988 -3.939 -13.869 1.00 88.75 82 ALA A CA 1
ATOM 642 C C . ALA A 1 82 ? 7.074 -4.193 -12.358 1.00 88.75 82 ALA A C 1
ATOM 644 O O . ALA A 1 82 ? 7.075 -3.261 -11.558 1.00 88.75 82 ALA A O 1
ATOM 645 N N . PHE A 1 83 ? 7.186 -5.471 -11.989 1.00 86.06 83 PHE A N 1
ATOM 646 C CA . PHE A 1 83 ? 7.489 -5.924 -10.632 1.00 86.06 83 PHE A CA 1
ATOM 647 C C . PHE A 1 83 ? 8.744 -6.790 -10.690 1.00 86.06 83 PHE A C 1
ATOM 649 O O . PHE A 1 83 ? 8.742 -7.833 -11.346 1.00 86.06 83 PHE A O 1
ATOM 656 N N . THR A 1 84 ? 9.808 -6.365 -10.019 1.00 88.75 84 THR A N 1
ATOM 657 C CA . THR A 1 84 ? 11.039 -7.147 -9.880 1.00 88.75 84 THR A CA 1
ATOM 658 C C . THR A 1 84 ? 10.978 -7.971 -8.600 1.00 88.75 84 THR A C 1
ATOM 660 O O . THR A 1 84 ? 10.577 -7.488 -7.542 1.00 88.75 84 THR A O 1
ATOM 663 N N . HIS A 1 85 ? 11.348 -9.247 -8.692 1.00 83.06 85 HIS A N 1
ATOM 664 C CA . HIS A 1 85 ? 11.384 -10.112 -7.521 1.00 83.06 85 HIS A CA 1
ATOM 665 C C . HIS A 1 85 ? 12.679 -9.869 -6.747 1.00 83.06 85 HIS A C 1
ATOM 667 O O . HIS A 1 85 ? 13.770 -10.127 -7.254 1.00 83.06 85 HIS A O 1
ATOM 673 N N . ILE A 1 86 ? 12.545 -9.409 -5.508 1.00 89.81 86 ILE A N 1
ATOM 674 C CA . ILE A 1 86 ? 13.645 -9.283 -4.555 1.00 89.81 86 ILE A CA 1
ATOM 675 C C . ILE A 1 86 ? 13.383 -10.202 -3.354 1.00 89.81 86 ILE A C 1
ATOM 677 O O . ILE A 1 86 ? 12.219 -10.428 -3.008 1.00 89.81 86 ILE A O 1
ATOM 681 N N . PRO A 1 87 ? 14.426 -10.754 -2.705 1.00 87.81 87 PRO A N 1
ATOM 682 C CA . PRO A 1 87 ? 14.248 -11.546 -1.494 1.00 87.81 87 PRO A CA 1
ATOM 683 C C . PRO A 1 87 ? 13.521 -10.745 -0.407 1.00 87.81 87 PRO A C 1
ATOM 685 O O . PRO A 1 87 ? 13.869 -9.599 -0.126 1.00 87.81 87 PRO A O 1
ATOM 688 N N . ALA A 1 88 ? 12.519 -11.355 0.228 1.00 86.56 88 ALA A N 1
ATOM 689 C CA . ALA A 1 88 ? 11.780 -10.710 1.307 1.00 86.56 88 ALA A CA 1
ATOM 690 C C . ALA A 1 88 ? 12.673 -10.504 2.543 1.00 86.56 88 ALA A C 1
ATOM 692 O O . ALA A 1 88 ? 13.364 -11.430 2.978 1.00 86.56 88 ALA A O 1
ATOM 693 N N . SER A 1 89 ? 12.611 -9.318 3.154 1.00 89.12 89 SER A N 1
ATOM 694 C CA . SER A 1 89 ? 13.302 -9.009 4.414 1.00 89.12 89 SER A CA 1
ATOM 695 C C . SER A 1 89 ? 12.623 -9.714 5.592 1.00 89.12 89 SER A C 1
ATOM 697 O O . SER A 1 89 ? 11.869 -9.096 6.339 1.00 89.12 89 SER A O 1
ATOM 699 N N . LYS A 1 90 ? 12.874 -11.023 5.737 1.00 86.94 90 LYS A N 1
ATOM 700 C CA . LYS A 1 90 ? 12.240 -11.912 6.731 1.00 86.94 90 LYS A CA 1
ATOM 701 C C . LYS A 1 90 ? 12.265 -11.354 8.160 1.00 86.94 90 LYS A C 1
ATOM 703 O O . LYS A 1 90 ? 11.308 -11.550 8.896 1.00 86.94 90 LYS A O 1
ATOM 708 N N . GLU A 1 91 ? 13.302 -10.602 8.512 1.00 89.75 91 GLU A N 1
ATOM 709 C CA . GLU A 1 91 ? 13.482 -9.956 9.821 1.00 89.75 91 GLU A CA 1
ATOM 710 C C . GLU A 1 91 ? 12.374 -8.955 10.184 1.00 89.75 91 GLU A C 1
ATOM 712 O O . GLU A 1 91 ? 12.132 -8.697 11.358 1.00 89.75 91 GLU A O 1
ATOM 717 N N . LYS A 1 92 ? 11.675 -8.404 9.185 1.00 84.81 92 LYS A N 1
ATOM 718 C CA . LYS A 1 92 ? 10.585 -7.439 9.385 1.00 84.81 92 LYS A CA 1
ATOM 719 C C . LYS A 1 92 ? 9.214 -8.100 9.542 1.00 84.81 92 LYS A C 1
ATOM 721 O O . LYS A 1 92 ? 8.231 -7.404 9.782 1.00 84.81 92 LYS A O 1
ATOM 726 N N . PHE A 1 93 ? 9.120 -9.421 9.386 1.00 83.44 93 PHE A N 1
ATOM 727 C CA . PHE A 1 93 ? 7.855 -10.137 9.492 1.00 83.44 93 PHE A CA 1
ATOM 728 C C . PHE A 1 93 ? 7.661 -10.652 10.913 1.00 83.44 93 PHE A C 1
ATOM 730 O O . PHE A 1 93 ? 8.441 -11.458 11.415 1.00 83.44 93 PHE A O 1
ATOM 737 N N . LYS A 1 94 ? 6.565 -10.230 11.540 1.00 88.94 94 LYS A N 1
ATOM 738 C CA . LYS A 1 94 ? 6.091 -10.782 12.806 1.00 88.94 94 LYS A CA 1
ATOM 739 C C . LYS A 1 94 ? 4.734 -11.429 12.583 1.00 88.94 94 LYS A C 1
ATOM 741 O O . LYS A 1 94 ? 3.853 -10.834 11.968 1.00 88.94 94 LYS A O 1
ATOM 746 N N . ARG A 1 95 ? 4.556 -12.643 13.104 1.00 85.12 95 ARG A N 1
ATOM 747 C CA . ARG A 1 95 ? 3.240 -13.279 13.161 1.00 85.12 95 ARG A CA 1
ATOM 748 C C . ARG A 1 95 ? 2.422 -12.611 14.263 1.00 85.12 95 ARG A C 1
ATOM 750 O O . ARG A 1 95 ? 2.855 -12.580 15.414 1.00 85.12 95 ARG A O 1
ATOM 757 N N . ILE A 1 96 ? 1.263 -12.087 13.896 1.00 80.44 96 ILE A N 1
ATOM 758 C CA . ILE A 1 96 ? 0.255 -11.583 14.828 1.00 80.44 96 ILE A CA 1
ATOM 759 C C . ILE A 1 96 ? -0.755 -12.726 15.013 1.00 80.44 96 ILE A C 1
ATOM 761 O O . ILE A 1 96 ? -1.134 -13.353 14.021 1.00 80.44 96 ILE A O 1
ATOM 765 N N . HIS A 1 97 ? -1.069 -13.066 16.265 1.00 63.00 97 HIS A N 1
ATOM 766 C CA . HIS A 1 97 ? -2.098 -14.043 16.638 1.00 63.00 97 HIS A CA 1
ATOM 767 C C . HIS A 1 97 ? -3.310 -13.298 17.176 1.00 63.00 97 HIS A C 1
ATOM 769 O O . HIS A 1 97 ? -3.075 -12.265 17.844 1.00 63.00 97 HIS A O 1
#

Sequence (97 aa):
MLETDQAWEVFEKLEDFYFSQKDKSPSTDVTPISTPADARYNVKVIIHDNWMGGGIELLGKGDTFRAIANGIATDLGYKPHAFTHIPASKEKFKRIH

Secondary structure (DSSP, 8-state):
--HHHHHHHHHHHHHHHHHHHHTTS-----------TT-SEEEEEEEEETTTTEEEEEEEEESSHHHHHHHHHHHTT------------GGG-----

Foldseek 3Di:
DPVVVVVVVVVVVVVCVVVVVVVPPPPPPVVVPPDDPPFPDWDWDWDDDPPVRDIDIDTDTHNDPVVVVQVVQVVVVHHDDDDDDDDDPVVPDDDDD

pLDDT: mean 75.5, std 13.65, range [42.84, 92.88]